Protein AF-A0A9P7ES61-F1 (afdb_monomer_lite)

Secondary structure (DSSP, 8-state):
--S-EEEEEEEEE---TTTS-HHHHTTSB-EEEEEEE--SHHHHHHHHHHTTT--S--SSS-SEE-----TT--PPPEEEEEEEE--TTSS-SEEEEEPPGGGTSTT----BS-EEEEE--BSSSS-----EEEEEEEE---

Foldseek 3Di:
DAAWFDWWKKKFFDDAVVPDPPQRLQLAFFKKWKKFFDPDPLLVVLLCVLQVPPPQDDPDDDQWHQPDDDDDDRDTTIGTFDIDGDDNPPRDRMDMDTTDCSCCPDRRNDIGPDMDMGRDDTNDDPHHDGDDMDTDGHHDDD

Structure (mmCIF, N/CA/C/O backbone):
data_AF-A0A9P7ES61-F1
#
_entry.id   AF-A0A9P7ES61-F1
#
loop_
_atom_site.group_PDB
_atom_site.id
_atom_site.type_symbol
_atom_site.label_atom_id
_atom_site.label_alt_id
_atom_site.label_comp_id
_atom_site.label_asym_id
_atom_site.label_entity_id
_atom_site.label_seq_id
_atom_site.pdbx_PDB_ins_code
_atom_site.Cartn_x
_atom_site.Cartn_y
_atom_site.Cartn_z
_atom_site.occupancy
_atom_site.B_iso_or_equiv
_atom_site.auth_seq_id
_atom_site.auth_comp_id
_atom_site.auth_asym_id
_atom_site.auth_atom_id
_atom_site.pdbx_PDB_model_num
ATOM 1 N N . ILE A 1 1 ? -3.310 7.749 -8.486 1.00 84.31 1 ILE A N 1
ATOM 2 C CA . ILE A 1 1 ? -1.966 8.284 -8.789 1.00 84.31 1 ILE A CA 1
ATOM 3 C C . ILE A 1 1 ? -2.114 9.059 -10.093 1.00 84.31 1 ILE A C 1
ATOM 5 O O . ILE A 1 1 ? -2.675 8.493 -11.023 1.00 84.31 1 ILE A O 1
ATOM 9 N N . SER A 1 2 ? -1.777 10.349 -10.123 1.00 86.12 2 SER A N 1
ATOM 10 C CA . SER A 1 2 ? -1.975 11.200 -11.310 1.00 86.12 2 SER A CA 1
ATOM 11 C C . SER A 1 2 ? -0.874 11.003 -12.353 1.00 86.12 2 SER A C 1
ATOM 13 O O . SER A 1 2 ? -1.177 10.877 -13.530 1.00 86.12 2 SER A O 1
ATOM 15 N N . GLU A 1 3 ? 0.375 10.868 -11.908 1.00 89.62 3 GLU A N 1
ATOM 16 C CA . GLU A 1 3 ? 1.564 10.701 -12.752 1.00 89.62 3 GLU A CA 1
ATOM 17 C C . GLU A 1 3 ? 2.399 9.510 -12.285 1.00 89.62 3 GLU A C 1
ATOM 19 O O . GLU A 1 3 ? 2.256 9.066 -11.147 1.00 89.62 3 GLU A O 1
ATOM 24 N N . ALA A 1 4 ? 3.264 8.970 -13.142 1.00 91.44 4 ALA A N 1
ATOM 25 C CA . ALA A 1 4 ? 4.150 7.884 -12.738 1.00 91.44 4 ALA A CA 1
ATOM 26 C C . ALA A 1 4 ? 5.088 8.340 -11.606 1.00 91.44 4 ALA A C 1
ATOM 28 O O . ALA A 1 4 ? 5.760 9.366 -11.708 1.00 91.44 4 ALA A O 1
ATOM 29 N N . ILE A 1 5 ? 5.147 7.561 -10.525 1.00 92.38 5 ILE A N 1
ATOM 30 C CA . ILE A 1 5 ? 6.001 7.852 -9.368 1.00 92.38 5 ILE A CA 1
ATOM 31 C C . ILE A 1 5 ? 6.841 6.639 -8.984 1.00 92.38 5 ILE A C 1
ATOM 33 O O . ILE A 1 5 ? 6.418 5.492 -9.147 1.00 92.38 5 ILE A O 1
ATOM 37 N N . TYR A 1 6 ? 8.009 6.900 -8.411 1.00 91.62 6 TYR A N 1
ATOM 38 C CA . TYR A 1 6 ? 8.752 5.936 -7.613 1.00 91.62 6 TYR A CA 1
ATOM 39 C C . TYR A 1 6 ? 8.090 5.850 -6.242 1.00 91.62 6 TYR A C 1
ATOM 41 O O . TYR A 1 6 ? 8.202 6.777 -5.437 1.00 91.62 6 TYR A O 1
ATOM 49 N N . ILE A 1 7 ? 7.328 4.783 -6.007 1.00 92.31 7 ILE A N 1
ATOM 50 C CA . ILE A 1 7 ? 6.559 4.625 -4.769 1.00 92.31 7 ILE A CA 1
ATOM 51 C C . ILE A 1 7 ? 7.529 4.384 -3.613 1.00 92.31 7 ILE A C 1
ATOM 53 O O . ILE A 1 7 ? 8.275 3.410 -3.631 1.00 92.31 7 ILE A O 1
ATOM 57 N N . THR A 1 8 ? 7.488 5.253 -2.605 1.00 92.38 8 THR A N 1
ATOM 58 C CA . THR A 1 8 ? 8.367 5.178 -1.428 1.00 92.38 8 THR A CA 1
ATOM 59 C C . THR A 1 8 ? 7.646 4.633 -0.207 1.00 92.38 8 THR A C 1
ATOM 61 O O . THR A 1 8 ? 8.227 3.895 0.584 1.00 92.38 8 THR A O 1
ATOM 64 N N . ASN A 1 9 ? 6.373 4.985 -0.031 1.00 94.81 9 ASN A N 1
ATOM 65 C CA . ASN A 1 9 ? 5.576 4.487 1.076 1.00 94.81 9 ASN A CA 1
ATOM 66 C C . ASN A 1 9 ? 4.074 4.535 0.775 1.00 94.81 9 ASN A C 1
ATOM 68 O O . ASN A 1 9 ? 3.592 5.188 -0.156 1.00 94.81 9 ASN A O 1
ATOM 72 N N . ILE A 1 10 ? 3.334 3.811 1.603 1.00 96.81 10 ILE A N 1
ATOM 73 C CA . ILE A 1 10 ? 1.878 3.780 1.630 1.00 96.81 10 ILE A CA 1
ATOM 74 C C . ILE A 1 10 ? 1.409 4.097 3.041 1.00 96.81 10 ILE A C 1
ATOM 76 O O . ILE A 1 10 ? 1.906 3.528 4.009 1.00 96.81 10 ILE A O 1
ATOM 80 N N . THR A 1 11 ? 0.424 4.981 3.153 1.00 98.06 11 THR A N 1
ATOM 81 C CA . THR A 1 11 ? -0.218 5.320 4.420 1.00 98.06 11 THR A CA 1
ATOM 82 C C . THR A 1 11 ? -1.637 4.775 4.441 1.00 98.06 11 THR A C 1
ATOM 84 O O . THR A 1 11 ? -2.432 5.051 3.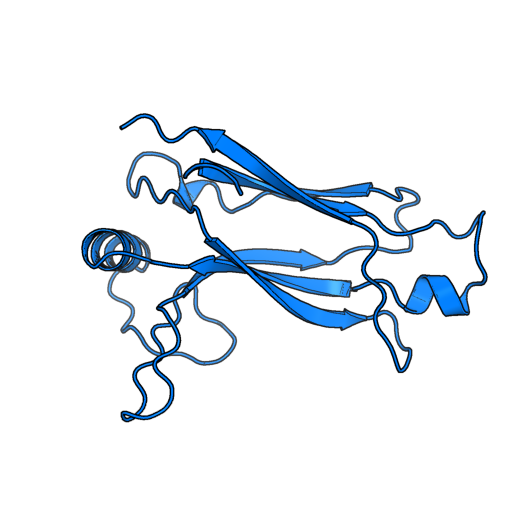542 1.00 98.06 11 THR A O 1
ATOM 87 N N . ILE A 1 12 ? -1.957 4.014 5.484 1.00 97.88 12 ILE A N 1
ATOM 88 C CA . ILE A 1 12 ? -3.294 3.496 5.768 1.00 97.88 12 ILE A CA 1
ATOM 89 C C . ILE A 1 12 ? -3.853 4.274 6.949 1.00 97.88 12 ILE A C 1
ATOM 91 O O . ILE A 1 12 ? -3.209 4.370 7.994 1.00 97.88 12 ILE A O 1
ATOM 95 N N . PHE A 1 13 ? -5.055 4.817 6.790 1.00 96.44 13 PHE A N 1
ATOM 96 C CA . PHE A 1 13 ? -5.780 5.465 7.873 1.00 96.44 13 PHE A CA 1
ATOM 97 C C . PHE A 1 13 ? -7.055 4.695 8.200 1.00 96.44 13 PHE A C 1
ATOM 99 O O . PHE A 1 13 ? -7.814 4.324 7.299 1.00 96.44 13 PHE A O 1
ATOM 106 N N . HIS A 1 14 ? -7.315 4.518 9.492 1.00 94.00 14 HIS A N 1
ATOM 107 C CA . HIS A 1 14 ? -8.574 4.002 10.008 1.00 94.00 14 HIS A CA 1
ATOM 108 C C . HIS A 1 14 ? -9.021 4.797 11.238 1.00 94.00 14 HIS A C 1
ATOM 110 O O . HIS A 1 14 ? -8.214 5.380 11.960 1.00 94.00 14 HIS A O 1
ATOM 116 N N . VAL A 1 15 ? -10.328 4.812 11.494 1.00 89.62 15 VAL A N 1
ATOM 117 C CA . VAL A 1 15 ? -10.899 5.458 12.680 1.00 89.62 15 VAL A CA 1
ATOM 118 C C . VAL A 1 15 ? -10.390 4.818 13.982 1.00 89.62 15 VAL A C 1
ATOM 120 O O . VAL A 1 15 ? -10.147 3.608 14.043 1.00 89.62 15 VAL A O 1
ATOM 123 N N . THR A 1 16 ? -10.227 5.637 15.024 1.00 81.94 16 THR A N 1
ATOM 124 C CA . THR A 1 16 ? -9.683 5.250 16.335 1.00 81.94 16 THR A CA 1
ATOM 125 C C . THR A 1 16 ? -10.741 4.715 17.298 1.00 81.94 16 THR A C 1
ATOM 127 O O . THR A 1 16 ? -11.920 5.059 17.208 1.00 81.94 16 THR A O 1
ATOM 130 N N . SER A 1 17 ? -10.291 3.961 18.308 1.00 79.94 17 SER A N 1
ATOM 131 C CA . SER A 1 17 ? -11.117 3.446 19.418 1.00 79.94 17 SER A CA 1
ATOM 132 C C . SER A 1 17 ? -11.881 4.515 20.188 1.00 79.94 17 SER A C 1
ATOM 134 O O . SER A 1 17 ? -12.913 4.233 20.785 1.00 79.94 17 SER A O 1
ATOM 136 N N . THR A 1 18 ? -11.377 5.746 20.197 1.00 81.06 18 THR A N 1
ATOM 137 C CA . THR A 1 18 ? -11.997 6.873 20.897 1.00 81.06 18 THR A CA 1
ATOM 138 C C . THR A 1 18 ? -13.275 7.371 20.225 1.00 81.06 18 THR A C 1
ATOM 140 O O . THR A 1 18 ? -14.046 8.081 20.865 1.00 81.06 18 THR A O 1
ATOM 143 N N . LEU A 1 19 ? -13.498 7.027 18.953 1.00 83.00 19 LEU A N 1
ATOM 144 C CA . LEU A 1 19 ? -14.597 7.556 18.142 1.00 83.00 19 LEU A CA 1
ATOM 145 C C . LEU A 1 19 ? -15.626 6.497 17.737 1.00 83.00 19 LEU A C 1
ATOM 147 O O . LEU A 1 19 ? -16.728 6.862 17.331 1.00 83.00 19 LEU A O 1
ATOM 151 N N . VAL A 1 20 ? -15.288 5.208 17.821 1.00 85.62 20 VAL A N 1
ATOM 152 C CA . VAL A 1 20 ? -16.160 4.113 17.374 1.00 85.62 20 VAL A CA 1
ATOM 153 C C . VAL A 1 20 ? -16.142 2.927 18.330 1.00 85.62 20 VAL A C 1
ATOM 155 O O . VAL A 1 20 ? -15.234 2.772 19.145 1.00 85.62 20 VAL A O 1
ATOM 158 N N . ALA A 1 21 ? -17.147 2.061 18.208 1.00 86.75 21 ALA A N 1
ATOM 159 C CA . ALA A 1 21 ? -17.197 0.811 18.951 1.00 86.75 21 ALA A CA 1
ATOM 160 C C . ALA A 1 21 ? -16.025 -0.115 18.577 1.00 86.75 21 ALA A C 1
ATOM 162 O O . ALA A 1 21 ? -15.507 -0.089 17.459 1.00 86.75 21 ALA A O 1
ATOM 163 N N . SER A 1 22 ? -15.649 -1.009 19.495 1.00 84.62 22 SER A N 1
ATOM 164 C CA . SER A 1 22 ? -14.597 -2.007 19.257 1.00 84.62 22 SER A CA 1
ATOM 165 C C . SER A 1 22 ? -14.895 -2.913 18.055 1.00 84.62 22 SER A C 1
ATOM 167 O O . SER A 1 22 ? -13.978 -3.298 17.335 1.00 84.62 22 SER A O 1
ATOM 169 N N . THR A 1 23 ? -16.170 -3.205 17.792 1.00 86.50 23 THR A N 1
ATOM 170 C CA . THR A 1 23 ? -16.614 -3.966 16.615 1.00 86.50 23 THR A CA 1
ATOM 171 C C . THR A 1 23 ? -16.339 -3.236 15.305 1.00 86.50 23 THR A C 1
ATOM 173 O O . THR A 1 23 ? -16.046 -3.880 14.304 1.00 86.50 23 THR A O 1
ATOM 176 N N . ASP A 1 24 ? -16.404 -1.903 15.296 1.00 89.12 24 ASP A N 1
ATOM 177 C CA . ASP A 1 24 ? -16.103 -1.106 14.106 1.00 89.12 24 ASP A CA 1
ATOM 178 C C . ASP A 1 24 ? -14.599 -0.951 13.897 1.00 89.12 24 ASP A C 1
ATOM 180 O O . ASP A 1 24 ? -14.137 -0.962 12.760 1.00 89.12 24 ASP A O 1
ATOM 184 N N . MET A 1 25 ? -13.809 -0.909 14.972 1.00 91.56 25 MET A N 1
ATOM 185 C CA . MET A 1 25 ? -12.352 -0.990 14.851 1.00 91.56 25 MET A CA 1
ATOM 186 C C . MET A 1 25 ? -11.878 -2.309 14.250 1.00 91.56 25 MET A C 1
ATOM 188 O O . MET A 1 25 ? -10.925 -2.314 13.478 1.00 91.56 25 MET A O 1
ATOM 192 N N . GLN A 1 26 ? -12.528 -3.427 14.590 1.00 94.75 26 GLN A N 1
ATOM 193 C CA . GLN A 1 26 ? -12.133 -4.739 14.072 1.00 94.75 26 GLN A CA 1
ATOM 194 C C . GLN A 1 26 ? -12.351 -4.872 12.555 1.00 94.75 26 GLN A C 1
ATOM 196 O O . GLN A 1 26 ? -11.742 -5.728 11.913 1.00 94.75 26 GLN A O 1
ATOM 201 N N . LYS A 1 27 ? -13.165 -3.991 11.958 1.00 95.69 27 LYS A N 1
ATOM 202 C CA . LYS A 1 27 ? -13.334 -3.905 10.501 1.00 95.69 27 LYS A CA 1
ATOM 203 C C . LYS A 1 27 ? -12.115 -3.300 9.801 1.00 95.69 27 LYS A C 1
ATOM 205 O O . LYS A 1 27 ? -12.075 -3.320 8.574 1.00 95.69 27 LYS A O 1
ATOM 210 N N . ALA A 1 28 ? -11.132 -2.765 10.527 1.00 96.62 28 ALA A N 1
ATOM 211 C CA . ALA A 1 28 ? -9.914 -2.255 9.915 1.00 96.62 28 ALA A CA 1
ATOM 212 C C . ALA A 1 28 ? -9.198 -3.357 9.119 1.00 96.62 28 ALA A C 1
ATOM 214 O O . ALA A 1 28 ? -9.171 -4.513 9.559 1.00 96.62 28 ALA A O 1
ATOM 215 N N . PRO A 1 29 ? -8.583 -3.031 7.969 1.00 97.44 29 PRO A N 1
ATOM 216 C CA . PRO A 1 29 ? -7.723 -3.988 7.295 1.00 97.44 29 PRO A CA 1
ATOM 217 C C . PRO A 1 29 ? -6.558 -4.356 8.220 1.00 97.44 29 PRO A C 1
ATOM 219 O O . PRO A 1 29 ? -6.084 -3.514 8.982 1.00 97.44 29 PRO A O 1
ATOM 222 N N . ARG A 1 30 ? -6.098 -5.609 8.165 1.00 97.62 30 ARG A N 1
ATOM 223 C CA . ARG A 1 30 ? -4.929 -6.058 8.928 1.00 97.62 30 ARG A CA 1
ATOM 224 C C . ARG A 1 30 ? -3.783 -6.366 7.986 1.00 97.62 30 ARG A C 1
ATOM 226 O O . ARG A 1 30 ? -2.900 -5.527 7.840 1.00 97.62 30 ARG A O 1
ATOM 233 N N . LYS A 1 31 ? -3.791 -7.529 7.334 1.00 97.25 31 LYS A N 1
ATOM 234 C CA . LYS A 1 31 ? -2.764 -7.904 6.361 1.00 97.25 31 LYS A CA 1
ATOM 235 C C . LYS A 1 31 ? -3.149 -7.429 4.972 1.00 97.25 31 LYS A C 1
ATOM 237 O O . LYS A 1 31 ? -4.261 -7.670 4.498 1.00 97.25 31 LYS A O 1
ATOM 242 N N . MET A 1 32 ? -2.208 -6.766 4.317 1.00 96.19 32 MET A N 1
ATOM 243 C CA . MET A 1 32 ? -2.353 -6.274 2.955 1.00 96.19 32 MET A CA 1
ATOM 244 C C . MET A 1 32 ? -1.072 -6.513 2.157 1.00 96.19 32 MET A C 1
ATOM 246 O O . MET A 1 32 ? 0.018 -6.629 2.723 1.00 96.19 32 MET A O 1
ATOM 250 N N . ALA A 1 33 ? -1.201 -6.525 0.835 1.00 92.31 33 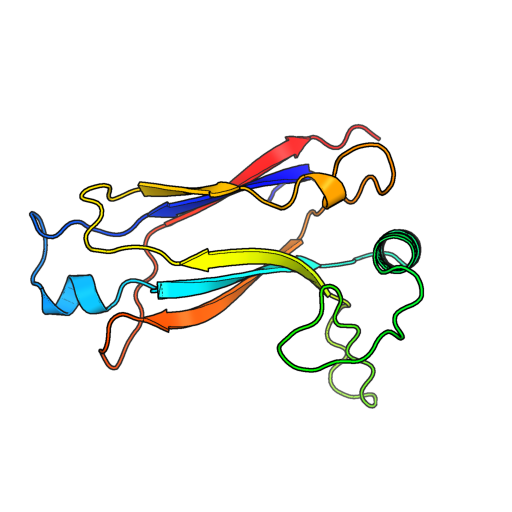ALA A N 1
ATOM 251 C CA . ALA A 1 33 ? -0.070 -6.492 -0.082 1.00 92.31 33 ALA A CA 1
ATOM 252 C C . ALA A 1 33 ? -0.251 -5.365 -1.103 1.00 92.31 33 ALA A C 1
ATOM 254 O O . ALA A 1 33 ? -1.307 -5.238 -1.725 1.00 92.31 33 ALA A O 1
ATOM 255 N N . LEU A 1 34 ? 0.786 -4.544 -1.264 1.00 92.94 34 LEU A N 1
ATOM 256 C CA . LEU A 1 34 ? 0.838 -3.511 -2.291 1.00 92.94 34 LEU A CA 1
ATOM 257 C C . LEU A 1 34 ? 1.580 -4.051 -3.510 1.00 92.94 34 LEU A C 1
ATOM 259 O O . LEU A 1 34 ? 2.696 -4.561 -3.392 1.00 92.94 34 LEU A O 1
ATOM 263 N N . TRP A 1 35 ? 0.972 -3.879 -4.676 1.00 91.12 35 TRP A N 1
ATOM 264 C CA . TRP A 1 35 ? 1.503 -4.306 -5.960 1.00 91.12 35 TRP A CA 1
ATOM 265 C C . TRP A 1 35 ? 1.529 -3.133 -6.939 1.00 91.12 35 TRP A C 1
ATOM 267 O O . TRP A 1 35 ? 0.565 -2.375 -7.041 1.00 91.12 35 TRP A O 1
ATOM 277 N N . GLY A 1 36 ? 2.612 -3.001 -7.691 1.00 89.81 36 GLY A N 1
ATOM 278 C CA . GLY A 1 36 ? 2.712 -2.126 -8.847 1.00 89.81 36 GLY A CA 1
ATOM 279 C C . GLY A 1 36 ? 2.270 -2.858 -10.112 1.00 89.81 36 GLY A C 1
ATOM 280 O O . GLY A 1 36 ? 2.655 -4.008 -10.332 1.00 89.81 36 GLY A O 1
ATOM 281 N N . ILE A 1 37 ? 1.453 -2.210 -10.941 1.00 90.06 37 ILE A N 1
ATOM 28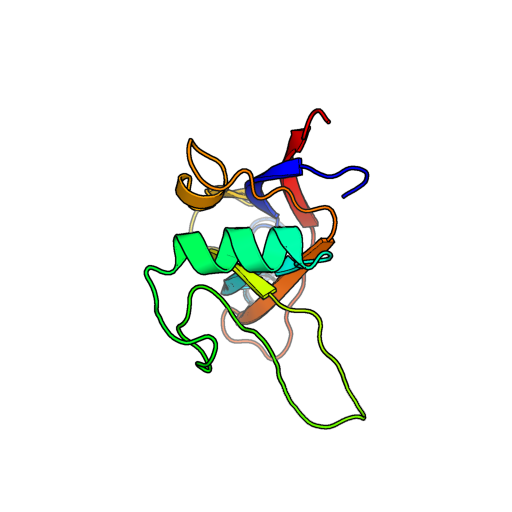2 C CA . ILE A 1 37 ? 1.033 -2.767 -12.231 1.00 90.06 37 ILE A CA 1
ATOM 283 C C . ILE A 1 37 ? 2.086 -2.418 -13.283 1.00 90.06 37 ILE A C 1
ATOM 285 O O . ILE A 1 37 ? 2.422 -1.250 -13.465 1.00 90.06 37 ILE A O 1
ATOM 289 N N . LEU A 1 38 ? 2.609 -3.433 -13.969 1.00 86.38 38 LEU A N 1
ATOM 290 C CA . LEU A 1 38 ? 3.593 -3.271 -15.035 1.00 86.38 38 LEU A CA 1
ATOM 291 C C . LEU A 1 38 ? 2.848 -3.042 -16.358 1.00 86.38 38 LEU A C 1
ATOM 293 O O . LEU A 1 38 ? 2.199 -3.946 -16.885 1.00 86.38 38 LEU A O 1
ATOM 297 N N . ASP A 1 39 ? 2.935 -1.825 -16.888 1.00 85.69 39 ASP A N 1
ATOM 298 C CA . ASP A 1 39 ? 2.144 -1.367 -18.038 1.00 85.69 39 ASP A CA 1
ATOM 299 C C . ASP A 1 39 ? 2.883 -1.463 -19.375 1.00 85.69 39 ASP A C 1
ATOM 301 O O . ASP A 1 39 ? 2.285 -1.283 -20.437 1.00 85.69 39 ASP A O 1
ATOM 305 N N . SER A 1 40 ? 4.182 -1.760 -19.347 1.00 83.25 40 SER A N 1
ATOM 306 C CA . SER A 1 40 ? 5.008 -1.860 -20.548 1.00 83.25 40 SER A CA 1
ATOM 307 C C . SER A 1 40 ? 5.917 -3.091 -20.537 1.00 83.25 40 SER A C 1
ATOM 309 O O . SER A 1 40 ? 6.381 -3.523 -19.476 1.00 83.25 40 SER A O 1
ATOM 311 N N . PRO A 1 41 ? 6.260 -3.637 -21.719 1.00 80.94 41 PRO A N 1
ATOM 312 C CA . PRO A 1 41 ? 7.266 -4.689 -21.832 1.00 80.94 41 PRO A CA 1
ATOM 313 C C . PRO A 1 41 ? 8.620 -4.307 -21.217 1.00 80.94 41 PRO A C 1
ATOM 315 O O . PRO A 1 41 ? 9.313 -5.174 -20.691 1.00 80.94 41 PRO A O 1
ATOM 318 N N . GLU A 1 42 ? 8.997 -3.026 -21.246 1.00 82.81 42 GLU A N 1
ATOM 319 C CA . GLU A 1 42 ? 10.252 -2.547 -20.654 1.00 82.81 42 GLU A CA 1
ATOM 320 C C . GLU A 1 42 ? 10.226 -2.594 -19.123 1.00 82.81 42 GLU A C 1
ATOM 322 O O . GLU A 1 42 ? 11.182 -3.071 -18.512 1.00 82.81 42 GLU A O 1
ATOM 327 N N . GLN A 1 43 ? 9.108 -2.216 -18.495 1.00 81.31 43 GLN A N 1
ATOM 328 C CA . GLN A 1 43 ? 8.918 -2.411 -17.055 1.00 81.31 43 GLN A CA 1
ATOM 329 C C . GLN A 1 43 ? 8.949 -3.895 -16.679 1.00 81.31 43 GLN A C 1
ATOM 331 O O . GLN A 1 43 ? 9.573 -4.251 -15.684 1.00 81.31 43 GLN A O 1
ATOM 336 N N . VAL A 1 44 ? 8.353 -4.779 -17.489 1.00 80.62 44 VAL A N 1
ATOM 337 C CA . VAL A 1 44 ? 8.416 -6.235 -17.263 1.00 80.62 44 VAL A CA 1
ATOM 338 C C . VAL A 1 44 ? 9.854 -6.753 -17.341 1.00 80.62 44 VAL A C 1
ATOM 340 O O . VAL A 1 44 ? 10.275 -7.526 -16.482 1.00 80.62 44 VAL A O 1
ATOM 343 N N . LYS A 1 45 ? 10.644 -6.302 -18.324 1.00 78.38 45 LYS A N 1
ATOM 344 C CA . LYS A 1 45 ? 12.072 -6.647 -18.415 1.00 78.38 45 LYS A CA 1
ATOM 345 C C . LYS A 1 45 ? 12.860 -6.109 -17.221 1.00 78.38 45 LYS A C 1
ATOM 347 O O . LYS A 1 45 ? 13.713 -6.821 -16.698 1.00 78.38 45 LYS A O 1
ATOM 352 N N . SER A 1 46 ? 12.584 -4.879 -16.782 1.00 79.56 46 SER A N 1
ATOM 353 C CA . SER A 1 46 ? 13.250 -4.290 -15.615 1.00 79.56 46 SER A CA 1
ATOM 354 C C . SER A 1 46 ? 12.923 -5.063 -14.335 1.00 79.56 46 SER A C 1
ATOM 356 O O . SER A 1 46 ? 13.830 -5.478 -13.621 1.00 79.56 46 SER A O 1
ATOM 358 N N . ALA A 1 47 ? 11.647 -5.391 -14.127 1.00 77.81 47 ALA A N 1
ATOM 359 C CA . ALA A 1 47 ? 11.180 -6.251 -13.044 1.00 77.81 47 ALA A CA 1
ATOM 360 C C . ALA A 1 47 ? 11.845 -7.638 -13.046 1.00 77.81 47 ALA A C 1
ATOM 362 O O . ALA A 1 47 ? 12.253 -8.127 -11.997 1.00 77.81 47 ALA A O 1
ATOM 363 N N . ALA A 1 48 ? 12.007 -8.265 -14.215 1.00 72.81 48 ALA A N 1
ATOM 364 C CA . ALA A 1 48 ? 12.647 -9.577 -14.325 1.00 72.81 48 ALA A CA 1
ATOM 365 C C . ALA A 1 48 ? 14.146 -9.560 -13.958 1.00 72.81 48 ALA A C 1
ATOM 367 O O . ALA A 1 48 ? 14.675 -10.570 -13.487 1.00 72.81 48 ALA A O 1
ATOM 368 N N . ARG A 1 49 ? 14.838 -8.424 -14.151 1.00 70.69 49 ARG A N 1
ATOM 369 C CA . ARG A 1 49 ? 16.234 -8.244 -13.709 1.00 70.69 49 ARG A CA 1
ATOM 370 C C .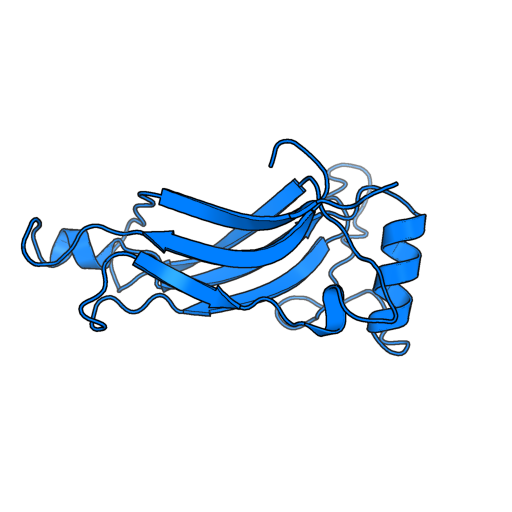 ARG A 1 49 ? 16.345 -8.211 -12.185 1.00 70.69 49 ARG A C 1
ATOM 372 O O . ARG A 1 49 ? 17.290 -8.782 -11.651 1.00 70.69 49 ARG A O 1
ATOM 379 N N . HIS A 1 50 ? 15.358 -7.628 -11.505 1.00 66.19 50 HIS A N 1
ATOM 380 C CA . HIS A 1 50 ? 15.301 -7.574 -10.043 1.00 66.19 50 HIS A CA 1
ATOM 381 C C . HIS A 1 50 ? 15.161 -8.970 -9.401 1.00 66.19 50 HIS A C 1
ATOM 383 O O . HIS A 1 50 ? 15.711 -9.230 -8.338 1.00 66.19 50 HIS A O 1
ATOM 389 N N . THR A 1 51 ? 14.492 -9.924 -10.059 1.00 62.53 51 THR A N 1
ATOM 390 C CA . THR A 1 51 ? 14.216 -11.257 -9.487 1.00 62.53 51 THR A CA 1
ATOM 391 C C . THR A 1 51 ? 15.331 -12.305 -9.666 1.00 62.53 51 THR A C 1
ATOM 393 O O . THR A 1 51 ? 15.061 -13.497 -9.500 1.00 62.53 51 THR A O 1
ATOM 396 N N . HIS A 1 52 ? 16.566 -11.912 -10.023 1.00 52.38 52 HIS A N 1
ATOM 397 C CA . HIS A 1 52 ? 17.743 -12.799 -10.170 1.00 52.38 52 HIS A CA 1
ATOM 398 C C . HIS A 1 52 ? 17.441 -14.152 -10.857 1.00 52.38 52 HIS A C 1
ATOM 400 O O . HIS A 1 52 ? 17.761 -15.222 -10.344 1.00 52.38 52 HIS A O 1
ATOM 406 N N .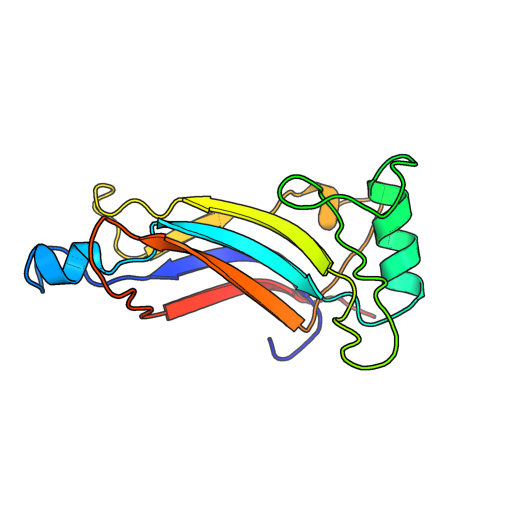 GLY A 1 53 ? 16.786 -14.132 -12.023 1.00 41.41 53 GLY A N 1
ATOM 407 C CA . GLY A 1 53 ? 16.535 -15.352 -12.804 1.00 41.41 53 GLY A CA 1
ATOM 408 C C . GLY A 1 53 ? 15.517 -16.330 -12.201 1.00 41.41 53 GLY A C 1
ATOM 409 O O . GLY A 1 53 ? 15.390 -17.447 -12.700 1.00 41.41 53 GLY A O 1
ATOM 410 N N . SER A 1 54 ? 14.760 -15.932 -11.175 1.00 40.41 54 SER A N 1
ATOM 411 C CA . SER A 1 54 ? 13.604 -16.707 -10.723 1.00 40.41 54 SER A CA 1
ATOM 412 C C . SER A 1 54 ? 12.497 -16.613 -11.769 1.00 40.41 54 SER A C 1
ATOM 414 O O . SER A 1 54 ? 11.900 -15.561 -11.987 1.00 40.41 54 SER A O 1
ATOM 416 N N . THR A 1 55 ? 12.276 -17.733 -12.449 1.00 40.31 55 THR A N 1
ATOM 417 C CA . THR A 1 55 ? 11.167 -18.030 -13.355 1.00 40.31 55 THR A CA 1
ATOM 418 C C . THR A 1 55 ? 9.873 -17.332 -12.924 1.00 40.31 55 THR A C 1
ATOM 420 O O . THR A 1 55 ? 9.427 -17.493 -11.789 1.00 40.31 55 THR A O 1
ATOM 423 N N . LEU A 1 56 ? 9.268 -16.581 -13.849 1.00 48.22 56 LEU A N 1
ATOM 424 C CA . LEU A 1 56 ? 8.023 -15.820 -13.698 1.00 48.22 56 LEU A CA 1
ATOM 425 C C . LEU A 1 56 ? 6.801 -16.733 -13.478 1.00 48.22 56 LEU A C 1
ATOM 427 O O . LEU A 1 56 ? 5.925 -16.776 -14.329 1.00 48.22 56 LEU A O 1
ATOM 431 N N . VAL A 1 57 ? 6.730 -17.478 -12.374 1.00 48.03 57 VAL A N 1
ATOM 432 C CA . VAL A 1 57 ? 5.520 -18.161 -11.883 1.00 48.03 57 VAL A CA 1
ATOM 433 C C . VAL A 1 57 ? 5.696 -18.456 -10.385 1.00 48.03 57 VAL A C 1
ATOM 435 O O . VAL A 1 57 ? 6.508 -19.307 -10.040 1.00 48.03 57 VAL A O 1
ATOM 438 N N . CYS A 1 58 ? 4.908 -17.846 -9.489 1.00 41.34 58 CYS A N 1
ATOM 439 C CA . CYS A 1 58 ? 4.511 -18.514 -8.239 1.00 41.34 58 CYS A CA 1
ATOM 440 C C . CYS A 1 58 ? 3.311 -17.829 -7.567 1.00 41.34 58 CYS A C 1
ATOM 442 O O . CYS A 1 58 ? 3.260 -16.605 -7.447 1.00 41.34 58 CYS A O 1
ATOM 444 N N . HIS A 1 59 ? 2.363 -18.638 -7.099 1.00 42.62 59 HIS A N 1
ATOM 445 C CA . HIS A 1 59 ? 1.224 -18.207 -6.295 1.00 42.62 59 HIS A CA 1
ATOM 446 C C . HIS A 1 59 ? 1.680 -17.895 -4.854 1.00 42.62 59 HIS A C 1
ATOM 448 O O . HIS A 1 59 ? 2.438 -18.651 -4.249 1.00 42.62 59 HIS A O 1
ATOM 454 N N . SER A 1 60 ? 1.180 -16.785 -4.308 1.00 44.31 60 SER A N 1
ATOM 455 C CA . SER A 1 60 ? 1.149 -16.420 -2.878 1.00 44.31 60 SER A CA 1
ATOM 456 C C . SER A 1 60 ? 2.445 -15.949 -2.184 1.00 44.31 60 SER A C 1
ATOM 458 O O . SER A 1 60 ? 2.335 -15.324 -1.130 1.00 44.31 60 SER A O 1
ATOM 460 N N . SER A 1 61 ? 3.652 -16.154 -2.731 1.00 51.03 61 SER A N 1
ATOM 461 C CA . SER A 1 61 ? 4.905 -15.750 -2.044 1.00 51.03 61 SER A CA 1
ATOM 462 C C . SER A 1 61 ? 5.985 -15.059 -2.894 1.00 51.03 61 SER A C 1
ATOM 464 O O . SER A 1 61 ? 7.039 -14.733 -2.354 1.00 51.03 61 SER A O 1
ATOM 466 N N . CYS A 1 62 ? 5.758 -14.791 -4.186 1.00 48.41 62 CYS A N 1
ATOM 467 C CA . CYS A 1 62 ? 6.794 -14.227 -5.064 1.00 48.41 62 CYS A CA 1
ATOM 468 C C . CYS A 1 62 ? 6.791 -12.688 -5.139 1.00 48.41 62 CYS A C 1
ATOM 470 O O . CYS A 1 62 ? 5.758 -12.047 -4.939 1.00 48.41 62 CYS A O 1
ATOM 472 N N . LEU A 1 63 ? 7.955 -12.119 -5.477 1.00 56.09 63 LEU A N 1
ATOM 473 C CA . LEU A 1 63 ? 8.174 -10.686 -5.718 1.00 56.09 63 LEU A CA 1
ATOM 474 C C . LEU A 1 63 ? 7.562 -10.196 -7.045 1.00 56.09 63 LEU A C 1
ATOM 476 O O . LEU A 1 63 ? 7.288 -9.011 -7.185 1.00 56.09 63 LEU A O 1
ATOM 480 N N . VAL A 1 64 ? 7.300 -11.084 -8.013 1.00 54.06 64 VAL A N 1
ATOM 481 C CA . VAL A 1 64 ? 6.679 -10.742 -9.308 1.00 54.06 64 VAL A CA 1
ATOM 482 C C . VAL A 1 64 ? 5.673 -11.821 -9.699 1.00 54.06 64 VAL A C 1
ATOM 484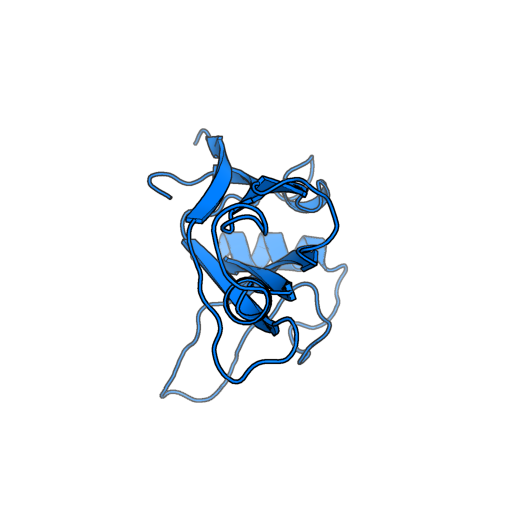 O O . VAL A 1 64 ? 5.990 -13.009 -9.681 1.00 54.06 64 VAL A O 1
ATOM 487 N N . VAL A 1 65 ? 4.460 -11.413 -10.074 1.00 57.50 65 VAL A N 1
ATOM 488 C CA . VAL A 1 65 ? 3.400 -12.306 -10.557 1.00 57.50 65 VAL A CA 1
ATOM 489 C C . VAL A 1 65 ? 3.066 -11.932 -11.999 1.00 57.50 65 VAL A C 1
ATOM 491 O O . VAL A 1 65 ? 2.452 -10.900 -12.263 1.00 57.50 65 VAL A O 1
ATOM 494 N N . VAL A 1 66 ? 3.447 -12.789 -12.950 1.00 52.78 66 VAL A N 1
ATOM 495 C CA . VAL A 1 66 ? 2.978 -12.712 -14.342 1.00 52.78 66 VAL A CA 1
ATOM 496 C C . VAL A 1 66 ? 1.870 -13.738 -14.514 1.00 52.78 66 VAL A C 1
ATOM 498 O O . VAL A 1 66 ? 2.121 -14.941 -14.560 1.00 52.78 66 VAL A O 1
ATOM 501 N N . VAL A 1 67 ? 0.621 -13.281 -14.584 1.00 48.50 67 VAL A N 1
ATOM 502 C CA . VAL A 1 67 ? -0.520 -14.178 -14.789 1.00 48.50 67 VAL A CA 1
ATOM 503 C C . VAL A 1 67 ? -0.614 -14.522 -16.277 1.00 48.50 67 VAL A C 1
ATOM 505 O O . VAL A 1 67 ? -1.314 -13.869 -17.042 1.00 48.50 67 VAL A O 1
ATOM 508 N N . SER A 1 68 ? 0.102 -15.558 -16.713 1.00 40.34 68 SER A N 1
ATOM 509 C CA . SER A 1 68 ? -0.114 -16.166 -18.030 1.00 40.34 68 SER A CA 1
ATOM 510 C C . SER A 1 68 ? -1.207 -17.231 -17.925 1.00 40.34 68 SER A C 1
ATOM 512 O O . SER A 1 68 ? -0.892 -18.401 -17.722 1.00 40.34 68 SER A O 1
ATOM 514 N N . HIS A 1 69 ? -2.483 -16.863 -18.070 1.00 38.25 69 HIS A N 1
ATOM 515 C CA . HIS A 1 69 ? -3.551 -17.843 -18.300 1.00 38.25 69 HIS A CA 1
ATOM 516 C C . HIS A 1 69 ? -4.448 -17.426 -19.478 1.00 38.25 69 HIS A C 1
ATOM 518 O O . HIS A 1 69 ? -4.963 -16.314 -19.535 1.00 38.25 69 HIS A O 1
ATOM 524 N N . SER A 1 70 ? -4.573 -18.356 -20.432 1.00 37.53 70 SER A N 1
ATOM 525 C CA . SER A 1 70 ? -5.617 -18.524 -21.456 1.00 37.53 70 SER A CA 1
ATOM 526 C C . SER A 1 70 ? -6.625 -17.376 -21.645 1.00 37.53 70 SER A C 1
ATOM 528 O O . SER A 1 70 ? -7.596 -17.276 -20.902 1.00 37.53 70 SER A O 1
ATOM 530 N N . SER A 1 71 ? -6.386 -16.566 -22.683 1.00 42.50 71 SER A N 1
ATOM 531 C CA . SER A 1 71 ? -7.311 -15.901 -23.634 1.00 42.50 71 SER A CA 1
ATOM 532 C C . SER A 1 71 ? -8.662 -15.288 -23.206 1.00 42.50 71 SER A C 1
ATOM 534 O O . SER A 1 71 ? -9.349 -14.772 -24.083 1.00 42.50 71 SER A O 1
ATOM 536 N N . HIS A 1 72 ? -9.062 -15.269 -21.933 1.00 43.06 72 HIS A N 1
ATOM 537 C CA . HIS A 1 72 ? -10.341 -14.678 -21.506 1.00 43.06 72 HIS A CA 1
ATOM 538 C C . HIS A 1 72 ? -10.235 -13.690 -20.338 1.00 43.06 72 HIS A C 1
ATOM 540 O O . HIS A 1 72 ? -11.100 -12.829 -20.222 1.00 43.06 72 HIS A O 1
ATOM 546 N N . PHE A 1 73 ? -9.158 -13.726 -19.546 1.00 42.62 73 PHE A N 1
ATOM 547 C CA . PHE A 1 73 ? -8.869 -12.719 -18.517 1.00 42.62 73 PHE A CA 1
ATOM 548 C C . PHE A 1 73 ? -7.356 -12.474 -18.433 1.00 42.62 73 PHE A C 1
ATOM 550 O O . PHE A 1 73 ? -6.647 -13.100 -17.650 1.00 42.62 73 PHE A O 1
ATOM 557 N N . ALA A 1 74 ? -6.841 -11.578 -19.278 1.00 58.44 74 ALA A N 1
ATOM 558 C CA . ALA A 1 74 ? -5.453 -11.133 -19.194 1.00 58.44 74 ALA A CA 1
ATOM 559 C C . ALA A 1 74 ? -5.317 -10.150 -18.019 1.00 58.44 74 ALA A C 1
ATOM 561 O O . ALA A 1 74 ? -5.534 -8.949 -18.176 1.00 58.44 74 ALA A O 1
ATOM 562 N N . HIS A 1 75 ? -5.015 -10.654 -16.823 1.00 65.00 75 HIS A N 1
ATOM 563 C CA . HIS A 1 75 ? -4.604 -9.781 -15.725 1.00 65.00 75 HIS A CA 1
ATOM 564 C C . HIS A 1 75 ? -3.242 -9.157 -16.064 1.00 65.00 75 HIS A C 1
ATOM 566 O O . HIS A 1 75 ? -2.378 -9.850 -16.611 1.00 65.00 75 HIS A O 1
ATOM 572 N N . PRO A 1 76 ? -3.031 -7.862 -15.774 1.00 75.69 76 PRO A N 1
ATOM 573 C CA . PRO A 1 76 ? -1.755 -7.232 -16.063 1.00 75.69 76 PRO A CA 1
ATOM 574 C C . PRO A 1 76 ? -0.654 -7.824 -15.163 1.00 75.69 76 PRO A C 1
ATOM 576 O O . PRO A 1 76 ? -0.947 -8.252 -14.044 1.00 75.69 76 PRO A O 1
ATOM 579 N N . PRO A 1 77 ? 0.607 -7.866 -15.627 1.00 80.88 77 PRO A N 1
ATOM 580 C CA . PRO A 1 77 ? 1.718 -8.323 -14.803 1.00 80.88 77 PRO A CA 1
ATOM 581 C C . PRO A 1 77 ? 1.896 -7.414 -13.577 1.00 80.88 77 PRO A C 1
ATOM 583 O O . PRO A 1 77 ? 1.798 -6.190 -13.678 1.00 80.88 77 PRO A O 1
ATOM 586 N N . LEU A 1 78 ? 2.145 -8.021 -12.415 1.00 84.12 78 LEU A N 1
ATOM 587 C CA . LEU A 1 78 ? 2.234 -7.342 -11.122 1.00 84.12 78 LEU A CA 1
ATOM 588 C C . LEU A 1 78 ? 3.631 -7.494 -10.517 1.00 84.12 78 LEU A C 1
ATOM 590 O O . LEU A 1 78 ? 4.222 -8.575 -10.547 1.00 84.12 78 LEU A O 1
ATOM 594 N N . PHE A 1 79 ? 4.122 -6.423 -9.905 1.00 84.06 79 PHE A N 1
ATOM 595 C CA . PHE A 1 79 ? 5.357 -6.387 -9.130 1.00 84.06 79 PHE A CA 1
ATOM 596 C C . PHE A 1 79 ? 5.026 -6.105 -7.665 1.00 84.06 79 PHE A C 1
ATOM 598 O O . PHE A 1 79 ? 4.312 -5.150 -7.368 1.00 84.06 79 PHE A O 1
ATOM 605 N N . LYS A 1 80 ? 5.503 -6.925 -6.733 1.00 85.50 80 LYS A N 1
ATOM 606 C CA . LYS A 1 80 ? 5.215 -6.764 -5.307 1.00 85.50 80 LYS A CA 1
ATOM 607 C C . LYS A 1 80 ? 6.066 -5.646 -4.718 1.00 85.50 80 LYS A C 1
ATOM 609 O O . LYS A 1 80 ? 7.283 -5.691 -4.815 1.00 85.50 80 LYS A O 1
ATOM 614 N N . LEU A 1 81 ? 5.420 -4.676 -4.080 1.00 87.56 81 LEU A N 1
ATOM 615 C CA . LEU A 1 81 ? 6.075 -3.502 -3.499 1.00 87.56 81 LEU A CA 1
ATOM 616 C C . LEU A 1 81 ? 6.225 -3.614 -1.981 1.00 87.56 81 LEU A C 1
ATOM 618 O O . LEU A 1 81 ? 7.262 -3.260 -1.435 1.00 87.56 81 LEU A O 1
ATOM 622 N N . ALA A 1 82 ? 5.198 -4.109 -1.286 1.00 89.56 82 ALA A N 1
ATOM 623 C CA . ALA A 1 82 ? 5.242 -4.240 0.168 1.00 89.56 82 ALA A CA 1
ATOM 624 C C . ALA A 1 82 ? 4.270 -5.304 0.689 1.00 89.56 82 ALA A C 1
ATOM 626 O O . ALA A 1 82 ? 3.197 -5.525 0.121 1.00 89.56 82 ALA A O 1
ATOM 627 N N . ASN A 1 83 ? 4.632 -5.915 1.819 1.00 92.06 83 ASN A N 1
ATOM 628 C CA . ASN A 1 83 ? 3.687 -6.563 2.727 1.00 92.06 83 ASN A CA 1
ATOM 629 C C . ASN A 1 83 ? 3.409 -5.608 3.884 1.00 92.06 83 ASN A C 1
ATOM 631 O O . ASN A 1 83 ? 4.339 -5.060 4.467 1.00 92.06 83 ASN A O 1
ATOM 635 N N . ILE A 1 84 ? 2.142 -5.442 4.237 1.00 95.69 84 ILE A N 1
ATOM 636 C CA . ILE A 1 84 ? 1.705 -4.446 5.211 1.00 95.69 84 ILE A CA 1
ATOM 637 C C . ILE A 1 84 ? 0.891 -5.147 6.291 1.00 95.69 84 ILE A C 1
ATOM 639 O O . ILE A 1 84 ? 0.070 -6.015 5.995 1.00 95.69 84 ILE A O 1
ATOM 643 N N . THR A 1 85 ? 1.108 -4.762 7.547 1.00 97.88 85 THR A N 1
ATOM 644 C CA . THR A 1 85 ? 0.255 -5.156 8.672 1.00 97.88 85 THR A CA 1
ATOM 645 C C . THR A 1 85 ? -0.161 -3.905 9.433 1.00 97.88 85 THR A C 1
ATOM 647 O O . THR A 1 85 ? 0.653 -3.321 10.139 1.00 97.88 85 THR A O 1
ATOM 650 N N . TYR A 1 86 ? -1.415 -3.486 9.268 1.00 97.44 86 TYR A N 1
ATOM 651 C CA . TYR A 1 86 ? -1.982 -2.361 10.012 1.00 97.44 86 TYR A CA 1
ATOM 652 C C . TYR A 1 86 ? -2.362 -2.799 11.424 1.00 97.44 86 TYR A C 1
ATOM 654 O O . TYR A 1 86 ? -3.107 -3.766 11.579 1.00 97.44 86 TYR A O 1
ATOM 662 N N . ASP A 1 87 ? -1.873 -2.079 12.434 1.00 96.62 87 ASP A N 1
ATOM 663 C CA . ASP A 1 87 ? -2.045 -2.408 13.849 1.00 96.62 87 ASP A CA 1
ATOM 664 C C . ASP A 1 87 ? -3.091 -1.519 14.535 1.00 96.62 87 ASP A C 1
ATOM 666 O O . ASP A 1 87 ? -2.841 -0.350 14.828 1.00 96.62 87 ASP A O 1
ATOM 670 N N . ILE A 1 88 ? -4.257 -2.076 14.865 1.00 94.88 88 ILE A N 1
ATOM 671 C CA . ILE A 1 88 ? -5.307 -1.342 15.593 1.00 94.88 88 ILE A CA 1
ATOM 672 C C . ILE A 1 88 ? -4.907 -0.962 17.030 1.00 94.88 88 ILE A C 1
ATOM 674 O O . ILE A 1 88 ? -5.590 -0.147 17.651 1.00 94.88 88 ILE A O 1
ATOM 678 N N . HIS A 1 89 ? -3.826 -1.534 17.566 1.00 93.38 89 HIS A N 1
ATOM 679 C CA . HIS A 1 89 ? -3.344 -1.295 18.926 1.00 93.38 89 HIS A CA 1
ATOM 680 C C . HIS A 1 89 ? -2.230 -0.242 19.013 1.00 93.38 89 HIS A C 1
ATOM 682 O O . HIS A 1 89 ? -1.860 0.147 20.119 1.00 93.38 89 HIS A O 1
ATOM 688 N N . SER A 1 90 ? -1.735 0.273 17.882 1.00 91.69 90 SER A N 1
ATOM 689 C CA . SER A 1 90 ? -0.586 1.194 17.846 1.00 91.69 90 SER A CA 1
ATOM 690 C C . SER A 1 90 ? -0.851 2.578 18.459 1.00 91.69 90 SER A C 1
ATOM 692 O O . SER A 1 90 ? 0.078 3.353 18.675 1.00 91.69 90 SER A O 1
ATOM 694 N N . GLY A 1 91 ? -2.121 2.928 18.694 1.00 87.69 91 GLY A N 1
ATOM 695 C CA . GLY A 1 91 ? -2.548 4.267 19.113 1.00 87.69 91 GLY A CA 1
ATOM 696 C C . GLY A 1 91 ? -2.550 5.312 17.988 1.00 87.69 91 GLY A C 1
ATOM 697 O O . GLY A 1 91 ? -3.110 6.391 18.174 1.00 87.69 91 GLY A O 1
ATOM 698 N N . ASN A 1 92 ? -2.000 4.989 16.811 1.00 91.81 92 ASN A N 1
ATOM 699 C CA . ASN A 1 92 ? -1.942 5.874 15.651 1.00 91.81 92 ASN A CA 1
ATOM 700 C C . ASN A 1 92 ? -2.968 5.460 14.592 1.00 91.81 92 ASN A C 1
ATOM 702 O O . ASN A 1 92 ? -2.912 4.365 14.030 1.00 91.81 92 ASN A O 1
ATOM 706 N N . ALA A 1 93 ? -3.889 6.381 14.302 1.00 93.12 93 ALA A N 1
ATOM 707 C CA . ALA A 1 93 ? -4.940 6.213 13.299 1.00 93.12 93 ALA A CA 1
ATOM 708 C C . ALA A 1 93 ? -4.391 6.119 11.868 1.00 93.12 93 ALA A C 1
ATOM 710 O O . ALA A 1 93 ? -4.961 5.432 11.029 1.00 93.12 93 ALA A O 1
ATOM 711 N N . ALA A 1 94 ? -3.299 6.841 11.597 1.00 96.69 94 ALA A N 1
ATOM 712 C CA . ALA A 1 94 ? -2.561 6.822 10.341 1.00 96.69 94 ALA A CA 1
ATOM 713 C C . ALA A 1 94 ? -1.250 6.059 10.546 1.00 96.69 94 ALA A C 1
ATOM 715 O O . ALA A 1 94 ? -0.463 6.419 11.421 1.00 96.69 94 ALA A O 1
ATOM 716 N N . GLN A 1 95 ? -1.012 5.029 9.741 1.00 97.69 95 GLN A N 1
ATOM 717 C CA . GLN A 1 95 ? 0.216 4.237 9.767 1.00 97.69 95 GLN A CA 1
ATOM 718 C C . GLN A 1 95 ? 0.824 4.205 8.373 1.00 97.69 95 GLN A C 1
ATOM 720 O O . GLN A 1 95 ? 0.134 3.875 7.407 1.00 97.69 95 GLN A O 1
ATOM 725 N N . SER A 1 96 ? 2.104 4.559 8.282 1.00 97.69 96 SER A N 1
ATOM 726 C CA . SER A 1 96 ? 2.867 4.588 7.035 1.00 97.69 96 SER A CA 1
ATOM 727 C C . SER A 1 96 ? 3.839 3.415 6.986 1.00 97.69 96 SER A C 1
ATOM 729 O O . SER A 1 96 ? 4.489 3.099 7.981 1.00 97.69 96 SER A O 1
ATOM 731 N N . PHE A 1 97 ? 3.932 2.782 5.822 1.00 96.25 97 PHE A N 1
ATOM 732 C CA . PHE A 1 97 ? 4.744 1.596 5.580 1.00 96.25 97 PHE A CA 1
ATOM 733 C C . PHE A 1 97 ? 5.657 1.850 4.391 1.00 96.25 97 PHE A C 1
ATOM 735 O O . PHE A 1 97 ? 5.189 2.266 3.327 1.00 96.25 97 PHE A O 1
ATOM 742 N N . GLU A 1 98 ? 6.948 1.612 4.582 1.00 93.56 98 GLU A N 1
ATOM 743 C CA . GLU A 1 98 ? 7.952 1.765 3.535 1.00 93.56 98 GLU A CA 1
ATOM 744 C C . GLU A 1 98 ? 7.818 0.655 2.489 1.00 93.56 98 GLU A C 1
ATOM 746 O O . GLU A 1 98 ? 7.514 -0.500 2.801 1.00 93.56 98 GLU A O 1
ATOM 751 N N . VAL A 1 99 ? 8.014 1.038 1.232 1.00 88.81 99 VAL A N 1
ATOM 752 C CA . VAL A 1 99 ? 8.214 0.108 0.122 1.00 88.81 99 VAL A CA 1
ATOM 753 C C . VAL A 1 99 ? 9.692 -0.249 0.069 1.00 88.81 99 VAL A C 1
ATOM 755 O O . VAL A 1 99 ? 10.539 0.580 0.397 1.00 88.81 99 VAL A O 1
ATOM 758 N N . ASP A 1 100 ? 9.990 -1.483 -0.332 1.00 77.69 100 ASP A N 1
ATOM 759 C CA . ASP A 1 100 ? 11.365 -1.950 -0.485 1.00 77.69 100 ASP A CA 1
ATOM 760 C C . ASP A 1 100 ? 12.162 -0.986 -1.384 1.00 77.69 100 ASP A C 1
ATOM 762 O O . ASP A 1 100 ? 11.785 -0.719 -2.531 1.00 77.69 100 ASP A O 1
ATOM 766 N N . SER A 1 101 ? 13.241 -0.416 -0.839 1.00 68.62 101 SER A N 1
ATOM 767 C CA . SER A 1 101 ? 14.028 0.609 -1.521 1.00 68.62 101 SER A CA 1
ATOM 768 C C . SER A 1 101 ? 14.673 0.091 -2.800 1.00 68.62 101 SER A C 1
ATOM 770 O O . SER A 1 101 ? 14.821 0.858 -3.750 1.00 68.62 101 SER A O 1
ATOM 772 N N . ASP A 1 102 ? 14.967 -1.210 -2.871 1.00 66.56 102 ASP A N 1
ATOM 773 C CA . ASP A 1 102 ? 15.637 -1.841 -4.015 1.00 66.56 102 ASP A CA 1
ATOM 774 C C . ASP A 1 102 ? 14.768 -1.828 -5.293 1.00 66.56 102 ASP A C 1
ATOM 776 O O . ASP A 1 102 ? 15.234 -2.108 -6.408 1.00 66.56 102 ASP A O 1
ATOM 780 N N . VAL A 1 103 ? 13.486 -1.475 -5.152 1.00 65.94 103 VAL A N 1
ATOM 781 C CA . VAL A 1 103 ? 12.549 -1.268 -6.261 1.00 65.94 103 VAL A CA 1
ATOM 782 C C . VAL A 1 103 ? 12.837 0.035 -7.012 1.00 65.94 103 VAL A C 1
ATOM 784 O O . VAL A 1 103 ? 12.706 0.071 -8.241 1.00 65.94 103 VAL A O 1
ATOM 787 N N . TYR A 1 104 ? 13.239 1.096 -6.304 1.00 64.88 104 TYR A N 1
ATOM 788 C CA . TYR A 1 104 ? 13.425 2.430 -6.883 1.00 64.88 104 TYR A CA 1
ATOM 789 C C . TYR A 1 104 ? 14.856 2.984 -6.792 1.00 64.88 104 TYR A C 1
ATOM 791 O O . TYR A 1 104 ? 15.125 4.001 -7.430 1.00 64.88 104 TYR A O 1
ATOM 799 N N . THR A 1 105 ? 15.781 2.350 -6.063 1.00 56.81 105 THR A N 1
ATOM 800 C CA . THR A 1 105 ? 17.194 2.765 -6.000 1.00 56.81 105 THR A CA 1
ATOM 801 C C . THR A 1 105 ? 18.076 2.036 -7.033 1.00 56.81 105 THR A C 1
ATOM 803 O O . THR A 1 105 ? 17.904 0.852 -7.324 1.00 56.81 105 THR A O 1
ATOM 806 N N . ASP A 1 106 ? 18.999 2.800 -7.632 1.00 50.84 106 ASP A N 1
ATOM 807 C CA . ASP A 1 106 ? 20.179 2.501 -8.472 1.00 50.84 106 ASP A CA 1
ATOM 808 C C . ASP A 1 106 ? 20.141 1.476 -9.634 1.00 50.84 106 ASP A C 1
ATOM 810 O O . ASP A 1 106 ? 21.003 1.567 -10.507 1.00 50.84 106 ASP A O 1
ATOM 814 N N . HIS A 1 107 ? 19.186 0.539 -9.742 1.00 49.75 107 HIS A N 1
ATOM 815 C CA . HIS A 1 107 ? 19.275 -0.543 -10.748 1.00 49.75 107 HIS A CA 1
ATOM 816 C C . HIS A 1 107 ? 18.001 -0.846 -11.558 1.00 49.75 107 HIS A C 1
ATOM 818 O O . HIS A 1 107 ? 18.117 -1.431 -12.638 1.00 49.75 107 HIS A O 1
ATOM 824 N N . ASN A 1 108 ? 16.801 -0.449 -11.104 1.00 59.94 108 ASN A N 1
ATOM 825 C CA . ASN A 1 108 ? 15.544 -0.873 -11.751 1.00 59.94 108 ASN A CA 1
ATOM 826 C C . ASN A 1 108 ? 14.651 0.265 -12.259 1.00 59.94 108 ASN A C 1
ATOM 828 O O . ASN A 1 108 ? 13.906 0.032 -13.218 1.00 59.94 108 ASN A O 1
ATOM 832 N N . ASN A 1 109 ? 14.734 1.461 -11.652 1.00 74.50 109 ASN A N 1
ATOM 833 C CA . ASN A 1 109 ? 13.914 2.644 -11.957 1.00 74.50 109 ASN A CA 1
ATOM 834 C C . ASN A 1 109 ? 12.445 2.287 -12.246 1.00 74.50 109 ASN A C 1
ATOM 836 O O . ASN A 1 109 ? 11.857 2.745 -13.228 1.00 74.50 109 ASN A O 1
ATOM 840 N N . LEU A 1 110 ? 11.849 1.428 -11.412 1.00 86.25 110 LEU A N 1
ATOM 841 C CA . LEU A 1 110 ? 10.456 1.034 -11.579 1.00 86.25 110 LEU A CA 1
ATOM 842 C C . LEU A 1 110 ? 9.549 2.123 -11.008 1.00 86.25 110 LEU A C 1
ATOM 844 O O . LEU A 1 110 ? 9.350 2.226 -9.799 1.00 86.25 110 LEU A O 1
ATOM 848 N N . SER A 1 111 ? 8.997 2.939 -11.901 1.00 90.94 111 SER A N 1
ATOM 849 C CA . SER A 1 111 ? 7.911 3.862 -11.587 1.00 90.94 111 SER A CA 1
ATOM 850 C C . SER A 1 111 ? 6.557 3.233 -11.906 1.00 90.94 111 SER A C 1
ATOM 852 O O . SER A 1 111 ? 6.437 2.390 -12.798 1.00 90.94 111 SER A O 1
ATOM 854 N N . PHE A 1 112 ? 5.521 3.644 -11.177 1.00 91.75 112 PHE A N 1
ATOM 855 C CA . PHE A 1 112 ? 4.170 3.111 -11.318 1.00 91.75 112 PHE A CA 1
ATOM 856 C C . PHE A 1 112 ? 3.148 4.244 -11.362 1.00 91.75 112 PHE A C 1
ATOM 858 O O . PHE A 1 112 ? 3.164 5.145 -10.526 1.00 91.75 112 PHE A O 1
ATOM 865 N N . GLN A 1 113 ? 2.219 4.168 -12.317 1.00 93.38 113 GLN A N 1
ATOM 866 C CA . GLN A 1 113 ? 1.029 5.028 -12.359 1.00 93.38 113 GLN A CA 1
ATOM 867 C C . GLN A 1 113 ? -0.223 4.289 -11.860 1.00 93.38 113 GLN A C 1
ATOM 869 O O . GLN A 1 113 ? -1.213 4.906 -11.468 1.00 93.38 113 GLN A O 1
ATOM 874 N N . LYS A 1 114 ? -0.187 2.953 -11.836 1.00 93.56 114 LYS A N 1
ATOM 875 C CA . LYS A 1 114 ? -1.270 2.104 -11.342 1.00 93.56 114 LYS A CA 1
ATOM 876 C C . LYS A 1 114 ? -0.743 1.112 -10.316 1.00 93.56 114 LYS A C 1
ATOM 878 O O . LYS A 1 114 ? 0.322 0.520 -10.484 1.00 93.56 114 LYS A O 1
ATOM 883 N N . VAL A 1 115 ? -1.530 0.924 -9.265 1.00 93.44 115 VAL A N 1
ATOM 884 C CA . VAL A 1 115 ? -1.248 -0.013 -8.179 1.00 93.44 115 VAL A CA 1
ATOM 885 C C . VAL A 1 115 ? -2.472 -0.865 -7.892 1.00 93.44 115 VAL A C 1
ATOM 887 O O . VAL A 1 115 ? -3.604 -0.446 -8.137 1.00 93.44 115 VAL A O 1
ATOM 890 N N . LEU A 1 116 ? -2.232 -2.046 -7.339 1.00 92.88 116 LEU A N 1
ATOM 891 C CA . LEU A 1 116 ? -3.242 -2.920 -6.768 1.00 92.88 116 LEU A CA 1
ATOM 892 C C . LEU A 1 116 ? -2.932 -3.080 -5.279 1.00 92.88 116 LEU A C 1
ATOM 894 O O . LEU A 1 116 ? -1.831 -3.479 -4.909 1.00 92.88 116 LEU A O 1
ATOM 898 N N . LEU A 1 117 ? -3.905 -2.756 -4.429 1.00 94.25 117 LEU A N 1
ATOM 899 C CA . LEU A 1 117 ? -3.845 -3.040 -2.999 1.00 94.25 117 LEU A CA 1
ATOM 900 C C . LEU A 1 117 ? -4.739 -4.245 -2.712 1.00 94.25 117 LEU A C 1
ATOM 902 O O . LEU A 1 117 ? -5.953 -4.189 -2.903 1.00 94.25 117 LEU A O 1
ATOM 906 N N . GLU A 1 118 ? -4.123 -5.337 -2.283 1.00 92.88 118 GLU A N 1
ATOM 907 C CA . GLU A 1 118 ? -4.800 -6.574 -1.920 1.00 92.88 118 GLU A CA 1
ATOM 908 C C . GLU A 1 118 ? -5.052 -6.594 -0.410 1.00 92.88 118 GLU A C 1
ATOM 910 O O . GLU A 1 118 ? -4.110 -6.499 0.377 1.00 92.88 118 GLU A O 1
ATOM 915 N N . PHE A 1 119 ? -6.312 -6.747 -0.005 1.00 92.44 119 PHE A N 1
ATOM 916 C CA . PHE A 1 119 ? -6.706 -6.933 1.392 1.00 92.44 119 PHE A CA 1
ATOM 917 C C . PHE A 1 119 ? -6.834 -8.428 1.683 1.00 92.44 119 PHE A C 1
ATOM 919 O O . PHE A 1 119 ? -7.678 -9.097 1.092 1.00 92.44 119 PHE A O 1
ATOM 926 N N . GLN A 1 120 ? -5.993 -8.951 2.575 1.00 94.06 120 GLN A N 1
ATOM 927 C CA . GLN A 1 120 ? -5.890 -10.391 2.832 1.00 94.06 120 GLN A CA 1
ATOM 928 C C . GLN A 1 120 ? -6.725 -10.822 4.040 1.00 94.06 120 GLN A C 1
ATOM 930 O O . GLN A 1 120 ? -7.350 -11.878 4.013 1.00 94.06 120 GLN A O 1
ATOM 935 N N . ASP A 1 121 ? -6.737 -10.012 5.101 1.00 96.38 121 ASP A N 1
ATOM 936 C CA . ASP A 1 121 ? -7.585 -10.215 6.274 1.00 96.38 121 ASP A CA 1
ATOM 937 C C . ASP A 1 121 ? -7.882 -8.893 7.014 1.00 96.38 121 ASP A C 1
ATOM 939 O O . ASP A 1 121 ? -7.397 -7.813 6.657 1.00 96.38 121 ASP A O 1
ATOM 943 N N . ASN A 1 122 ? -8.726 -8.983 8.041 1.00 97.31 122 ASN A N 1
ATOM 944 C CA . ASN A 1 122 ? -9.047 -7.908 8.977 1.00 97.31 122 ASN A CA 1
ATOM 945 C C . ASN A 1 122 ? -8.863 -8.400 10.424 1.00 97.31 122 ASN A C 1
ATOM 947 O O . ASN A 1 122 ? -8.241 -9.437 10.673 1.00 97.31 122 ASN A O 1
ATOM 951 N N . TRP A 1 123 ? -9.393 -7.659 11.392 1.00 96.56 123 TRP A N 1
ATOM 952 C CA . TRP A 1 123 ? -9.231 -7.942 12.816 1.00 96.56 123 TRP A CA 1
ATOM 953 C C . TRP A 1 123 ? -10.337 -8.825 13.421 1.00 96.56 123 TRP A C 1
ATOM 955 O O . TRP A 1 123 ? -10.571 -8.769 14.626 1.00 96.56 123 TRP A O 1
ATOM 965 N N . GLY A 1 124 ? -10.960 -9.695 12.614 1.00 94.88 124 GLY A N 1
ATOM 966 C CA . GLY A 1 124 ? -11.774 -10.819 13.101 1.00 94.88 124 GLY A CA 1
ATOM 967 C C . GLY A 1 124 ? -13.287 -10.656 12.956 1.00 94.88 124 GLY A C 1
ATOM 968 O O . GLY A 1 124 ? -14.032 -11.289 13.699 1.00 94.88 124 GLY A O 1
ATOM 969 N N . VAL A 1 125 ? -13.743 -9.826 12.015 1.00 95.12 125 VAL A N 1
ATOM 970 C CA . VAL A 1 125 ? -15.172 -9.583 11.748 1.00 95.12 125 VAL A CA 1
ATOM 971 C C . VAL A 1 125 ? -15.510 -9.800 10.275 1.00 95.12 125 VAL A C 1
ATOM 973 O O . VAL A 1 125 ? -14.637 -9.803 9.412 1.00 95.12 125 VAL A O 1
ATOM 976 N N . ASP A 1 126 ? -16.797 -9.935 9.966 1.00 95.62 126 ASP A N 1
ATOM 977 C CA . ASP A 1 126 ? -17.266 -10.390 8.647 1.00 95.62 126 ASP A CA 1
ATOM 978 C C . ASP A 1 126 ? -17.102 -9.365 7.508 1.00 95.62 126 ASP A C 1
ATOM 980 O O . ASP A 1 126 ? -17.359 -9.670 6.345 1.00 95.62 126 ASP A O 1
ATOM 984 N N . SER A 1 127 ? -16.690 -8.133 7.818 1.00 95.38 127 SER A N 1
ATOM 985 C CA . SER A 1 127 ? -16.558 -7.048 6.841 1.00 95.38 127 SER A CA 1
ATOM 986 C C . SER A 1 127 ? -15.308 -6.212 7.081 1.00 95.38 127 SER A C 1
ATOM 988 O O . SER A 1 127 ? -14.973 -5.940 8.231 1.00 95.38 127 SER A O 1
ATOM 990 N N . THR A 1 128 ? -14.694 -5.713 6.010 1.00 96.25 128 THR A N 1
ATOM 991 C CA . THR A 1 128 ? -13.555 -4.785 6.080 1.00 96.25 128 THR A CA 1
ATOM 992 C C . THR A 1 128 ? -13.980 -3.380 5.655 1.00 96.25 128 THR A C 1
ATOM 994 O O . THR A 1 128 ? -14.610 -3.212 4.612 1.00 96.25 128 THR A O 1
ATOM 997 N N . CYS A 1 129 ? -13.621 -2.364 6.439 1.00 95.31 129 CYS A N 1
ATOM 998 C CA . CYS A 1 129 ? -13.865 -0.954 6.147 1.00 95.31 129 CYS A CA 1
ATOM 999 C C . CYS A 1 129 ? -12.550 -0.241 5.835 1.00 95.31 129 CYS A C 1
ATOM 1001 O O . CYS A 1 129 ? -11.584 -0.314 6.591 1.00 95.31 129 CYS A O 1
ATOM 1003 N N . ILE A 1 130 ? -12.525 0.486 4.721 1.00 95.06 130 ILE A N 1
ATOM 1004 C CA . ILE A 1 130 ? -11.354 1.233 4.260 1.00 95.06 130 ILE A CA 1
ATOM 1005 C C . ILE A 1 130 ? -11.720 2.713 4.304 1.00 95.06 130 ILE A C 1
ATOM 1007 O O . ILE A 1 130 ? -12.657 3.131 3.628 1.00 95.06 130 ILE A O 1
ATOM 1011 N N . TYR A 1 131 ? -10.998 3.494 5.107 1.00 94.50 131 TYR A N 1
ATOM 1012 C CA . TYR A 1 131 ? -11.267 4.926 5.263 1.00 94.50 131 TYR A CA 1
ATOM 1013 C C . TYR A 1 131 ? -10.417 5.759 4.311 1.00 94.50 131 TYR A C 1
ATOM 1015 O O . TYR A 1 131 ? -10.949 6.510 3.497 1.00 94.50 131 TYR A O 1
ATOM 1023 N N . ASN A 1 132 ? -9.093 5.633 4.401 1.00 96.56 132 ASN A N 1
ATOM 1024 C CA . ASN A 1 132 ? -8.195 6.299 3.471 1.00 96.56 132 ASN A CA 1
ATOM 1025 C C . ASN A 1 132 ? -6.932 5.467 3.235 1.00 96.56 132 ASN A C 1
ATOM 1027 O O . ASN A 1 132 ? -6.387 4.844 4.148 1.00 96.56 132 ASN A O 1
ATOM 1031 N N . VAL A 1 133 ? -6.498 5.484 1.979 1.00 97.00 133 VAL A N 1
ATOM 1032 C CA . VAL A 1 133 ? -5.224 4.946 1.521 1.00 97.00 133 VAL A CA 1
ATOM 1033 C C . VAL A 1 133 ? -4.536 6.057 0.747 1.00 97.00 133 VAL A C 1
ATOM 1035 O O . VAL A 1 133 ? -5.107 6.596 -0.203 1.00 97.00 133 VAL A O 1
ATOM 1038 N N . SER A 1 134 ? -3.312 6.382 1.141 1.00 97.19 134 SER A N 1
ATOM 1039 C CA . SER A 1 134 ? -2.475 7.368 0.466 1.00 97.19 134 SER A CA 1
ATOM 1040 C C . SER A 1 134 ? -1.210 6.692 -0.047 1.00 97.19 134 SER A C 1
ATOM 1042 O O . SER A 1 134 ? -0.539 5.975 0.690 1.00 97.19 134 SER A O 1
ATOM 1044 N N . ILE A 1 135 ? -0.906 6.896 -1.327 1.00 96.06 135 ILE A N 1
ATOM 1045 C CA . ILE A 1 135 ? 0.320 6.407 -1.962 1.00 96.06 135 ILE A CA 1
ATOM 1046 C C . ILE A 1 135 ? 1.249 7.597 -2.126 1.00 96.06 135 ILE A C 1
ATOM 1048 O O . ILE A 1 135 ? 0.837 8.625 -2.669 1.00 96.06 135 ILE A O 1
ATOM 1052 N N . HIS A 1 136 ? 2.486 7.447 -1.674 1.00 94.19 136 HIS A N 1
ATOM 1053 C CA . HIS A 1 136 ? 3.487 8.496 -1.721 1.00 94.19 136 HIS A CA 1
ATOM 1054 C C . HIS A 1 136 ? 4.688 8.035 -2.537 1.00 94.19 136 HIS A C 1
ATOM 1056 O O . HIS A 1 136 ? 4.994 6.844 -2.632 1.00 94.19 136 HIS A O 1
ATOM 1062 N N . GLY A 1 137 ? 5.371 8.998 -3.133 1.00 91.69 137 GLY A N 1
ATOM 1063 C CA . GLY A 1 137 ? 6.520 8.723 -3.965 1.00 91.69 137 GLY A CA 1
ATOM 1064 C C . GLY A 1 137 ? 7.147 9.988 -4.508 1.00 91.69 137 GLY A C 1
ATOM 1065 O O . GLY A 1 137 ? 6.677 11.097 -4.248 1.00 91.69 137 GLY A O 1
ATOM 1066 N N . ILE A 1 138 ? 8.214 9.789 -5.268 1.00 90.88 138 ILE A N 1
ATOM 1067 C CA . ILE A 1 138 ? 8.918 10.841 -5.998 1.00 90.88 138 ILE A CA 1
ATOM 1068 C C . ILE A 1 138 ? 8.466 10.768 -7.453 1.00 90.88 138 ILE A C 1
ATOM 1070 O O . ILE A 1 138 ? 8.371 9.676 -8.013 1.00 90.88 138 ILE A O 1
ATOM 1074 N N . GLU A 1 139 ? 8.168 11.914 -8.056 1.00 90.19 139 GLU A N 1
ATOM 1075 C CA . GLU A 1 139 ? 7.803 11.992 -9.469 1.00 90.19 139 GLU A CA 1
ATOM 1076 C C . GLU A 1 139 ? 8.898 11.380 -10.350 1.00 90.19 139 GLU A C 1
ATOM 1078 O O . GLU A 1 139 ? 10.085 11.673 -10.187 1.00 90.19 139 GLU A O 1
ATOM 1083 N N . ALA A 1 140 ? 8.501 10.503 -11.272 1.00 85.12 140 ALA A N 1
ATOM 1084 C CA . ALA A 1 140 ? 9.424 9.954 -12.247 1.00 85.12 140 ALA A CA 1
ATOM 1085 C C . ALA A 1 140 ? 9.646 10.993 -13.352 1.00 85.12 140 ALA A C 1
ATOM 1087 O O . ALA A 1 140 ? 8.797 11.186 -14.218 1.00 85.12 140 ALA A O 1
ATOM 1088 N N . THR A 1 141 ? 10.785 11.682 -13.320 1.00 75.12 141 THR A N 1
ATOM 1089 C CA . THR A 1 141 ? 11.200 12.554 -14.424 1.00 75.12 141 THR A CA 1
ATOM 1090 C C . THR A 1 141 ? 11.579 11.696 -15.632 1.00 75.12 141 THR A C 1
ATOM 1092 O O . THR A 1 141 ? 12.451 10.833 -15.506 1.00 75.12 141 THR A O 1
ATOM 1095 N N . ASN A 1 142 ? 10.915 11.931 -16.769 1.00 55.75 142 ASN A N 1
ATOM 1096 C CA . ASN A 1 142 ? 11.264 11.349 -18.073 1.00 55.75 142 ASN A CA 1
ATOM 1097 C C . ASN A 1 142 ? 12.655 11.776 -18.553 1.00 55.75 142 ASN A C 1
ATOM 1099 O O . ASN A 1 142 ? 13.027 12.947 -18.303 1.00 55.75 142 ASN A O 1
#

InterPro domains:
  IPR012919 SUN domain [PF07738] (75-137)
  IPR012919 SUN domain [PS51469] (1-140)
  IPR045119 SUN domain-containing protein 1-5 [PTHR12911] (2-138)

Sequence (142 aa):
ISEAIYITNITIFHVTSTLVASTDMQKAPRKMALWGILDSPEQVKSAARHTHGSTLVCHSSCLVVVVSHSSHFAHPPLFKLANITYDIHSGNAAQSFEVDSDVYTDHNNLSFQKVLLEFQDNWGVDSTCIYNVSIHGIEATN

Organism: NCBI:txid1912936

pLDDT: mean 80.69, std 18.22, range [37.53, 98.06]

Radius of gyration: 16.67 Å; chains: 1; bounding box: 37×31×44 Å